Protein AF-A0A832HM78-F1 (afdb_monomer)

pLDDT: mean 77.36, std 20.55, range [28.05, 95.81]

Nearest PDB structures (foldseek):
  1zle-assembly2_B  TM=7.590E-01  e=3.519E-01  Pyrenophora tritici-repentis
  1zle-assembly3_C  TM=7.454E-01  e=3.716E-01  Pyrenophora tritici-repentis
  1zld-assembly1_A  TM=7.351E-01  e=5.442E-01  Pyrenophora tritici-repentis
  5mxh-assembly1_A  TM=5.658E-01  e=2.125E+00  Photorhabdus asymbiotica subsp. asymbiotica ATCC 43949
  4q51-assembly1_A  TM=3.727E-01  e=2.370E+00  Burkholderia cenocepacia J2315

Solvent-accessible surface area (backbone atoms only — not comparable to full-atom values): 9544 Å² total; per-residue (Å²): 143,80,89,80,86,79,82,80,82,86,85,87,81,86,82,90,80,91,74,93,79,82,86,89,75,89,76,75,70,76,68,72,73,74,79,80,77,74,85,79,80,75,59,68,70,45,78,44,75,49,72,46,71,50,70,35,79,66,81,78,65,89,89,62,87,60,39,78,45,58,68,72,60,46,58,59,46,49,74,79,41,90,49,78,38,52,27,36,71,35,76,47,77,48,73,41,54,47,68,66,34,70,49,76,46,78,70,50,100,48,34,35,37,36,42,32,27,75,40,83,52,35,37,38,39,37,37,24,48,75,88,37,84,71,47,76,48,78,44,48,46,77,71,73,78,111

Structure (mmCIF, N/CA/C/O backbone):
data_AF-A0A832HM78-F1
#
_entry.id   AF-A0A832HM78-F1
#
loop_
_atom_site.group_PDB
_atom_site.id
_atom_site.type_symbol
_atom_site.label_atom_id
_atom_site.label_alt_id
_atom_site.label_comp_id
_atom_site.label_asym_id
_atom_site.label_entity_id
_atom_site.label_seq_id
_atom_site.pdbx_PDB_ins_code
_atom_site.Cartn_x
_atom_site.Cartn_y
_atom_site.Cartn_z
_atom_site.occupancy
_atom_site.B_iso_or_equiv
_atom_site.auth_seq_id
_atom_site.auth_comp_id
_atom_site.auth_asym_id
_atom_site.auth_atom_id
_atom_site.pdbx_PDB_model_num
ATOM 1 N N . MET A 1 1 ? -13.375 -16.432 -22.795 1.00 40.59 1 MET A N 1
ATOM 2 C CA . MET A 1 1 ? -13.459 -16.289 -24.263 1.00 40.59 1 MET A CA 1
ATOM 3 C C . MET A 1 1 ? -13.869 -14.849 -24.527 1.00 40.59 1 MET A C 1
ATOM 5 O O . MET A 1 1 ? -15.039 -14.531 -24.384 1.00 40.59 1 MET A O 1
ATOM 9 N N . ILE A 1 2 ? -12.897 -13.950 -24.700 1.00 28.95 2 ILE A N 1
ATOM 10 C CA . ILE A 1 2 ? -13.141 -12.508 -24.842 1.00 28.95 2 ILE A CA 1
ATOM 11 C C . ILE A 1 2 ? -12.214 -11.999 -25.943 1.00 28.95 2 ILE A C 1
ATOM 13 O O . ILE A 1 2 ? -10.994 -12.082 -25.842 1.00 28.95 2 ILE A O 1
ATOM 17 N N . THR A 1 3 ? -12.847 -11.545 -27.014 1.00 39.19 3 THR A N 1
ATOM 18 C CA . THR A 1 3 ? -12.313 -10.797 -28.149 1.00 39.19 3 THR A CA 1
ATOM 19 C C . THR A 1 3 ? -11.725 -9.468 -27.681 1.00 39.19 3 THR A C 1
ATOM 21 O O . THR A 1 3 ? -12.445 -8.642 -27.124 1.00 39.19 3 THR A O 1
ATOM 24 N N . ALA A 1 4 ? -10.435 -9.244 -27.934 1.00 32.66 4 ALA A N 1
ATOM 25 C CA . ALA A 1 4 ? -9.805 -7.939 -27.777 1.00 32.66 4 ALA A CA 1
ATOM 26 C C . ALA A 1 4 ? -9.856 -7.192 -29.115 1.00 32.66 4 ALA A C 1
ATOM 28 O O . ALA A 1 4 ? -9.288 -7.625 -30.118 1.00 32.66 4 ALA A O 1
ATOM 29 N N . SER A 1 5 ? -10.586 -6.080 -29.106 1.00 42.62 5 SER A N 1
ATOM 30 C CA . SER A 1 5 ? -10.722 -5.139 -30.212 1.00 42.62 5 SER A CA 1
ATOM 31 C C . SER A 1 5 ? -9.360 -4.511 -30.519 1.00 42.62 5 SER A C 1
ATOM 33 O O . SER A 1 5 ? -8.796 -3.797 -29.692 1.00 42.62 5 SER A O 1
ATOM 35 N N . THR A 1 6 ? -8.799 -4.817 -31.689 1.00 40.88 6 THR A N 1
ATOM 36 C CA . THR A 1 6 ? -7.555 -4.211 -32.174 1.00 40.88 6 THR A CA 1
ATOM 37 C C . THR A 1 6 ? -7.907 -2.914 -32.889 1.00 40.88 6 THR A C 1
ATOM 39 O O . THR A 1 6 ? -8.442 -2.920 -33.997 1.00 40.88 6 THR A O 1
ATOM 42 N N . GLN A 1 7 ? -7.631 -1.789 -32.236 1.00 45.44 7 GLN A N 1
ATOM 43 C CA . GLN A 1 7 ? -7.788 -0.466 -32.821 1.00 45.44 7 GLN A CA 1
ATOM 44 C C . GLN A 1 7 ? -6.653 -0.252 -33.835 1.00 45.44 7 GLN A C 1
ATOM 46 O O . GLN A 1 7 ? -5.513 0.040 -33.481 1.00 45.44 7 GLN A O 1
ATOM 51 N N . PHE A 1 8 ? -6.974 -0.475 -35.110 1.00 34.88 8 PHE A N 1
ATOM 52 C CA . PHE A 1 8 ? -6.143 -0.138 -36.263 1.00 34.88 8 PHE A CA 1
ATOM 53 C C . PHE A 1 8 ? -5.886 1.377 -36.275 1.00 34.88 8 PHE A C 1
ATOM 55 O O . PHE A 1 8 ? -6.807 2.163 -36.488 1.00 34.88 8 PHE A O 1
ATOM 62 N N . CYS A 1 9 ? -4.635 1.792 -36.066 1.00 28.05 9 CYS A N 1
ATOM 63 C CA . CYS A 1 9 ? -4.192 3.143 -36.394 1.00 28.05 9 CYS A CA 1
ATOM 64 C C . CYS A 1 9 ? -3.689 3.141 -37.841 1.00 28.05 9 CYS A C 1
ATOM 66 O O . CYS A 1 9 ? -2.644 2.578 -38.170 1.00 28.05 9 CYS A O 1
ATOM 68 N N . SER A 1 10 ? -4.506 3.713 -38.716 1.00 44.78 10 SER A N 1
ATOM 69 C CA . SER A 1 10 ? -4.295 3.855 -40.150 1.00 44.78 10 SER A CA 1
ATOM 70 C C . SER A 1 10 ? -3.094 4.752 -40.456 1.00 44.78 10 SER A C 1
ATOM 72 O O . SER A 1 10 ? -3.142 5.952 -40.203 1.00 44.78 10 SER A O 1
ATOM 74 N N . VAL A 1 11 ? -2.062 4.214 -41.109 1.00 43.19 11 VAL A N 1
ATOM 75 C CA . VAL A 1 11 ? -1.124 5.023 -41.906 1.00 43.19 11 VAL A CA 1
ATOM 76 C C . VAL A 1 11 ? -1.002 4.390 -43.286 1.00 43.19 11 VAL A C 1
ATOM 78 O O . VAL A 1 11 ? -0.134 3.567 -43.559 1.00 43.19 11 VAL A O 1
ATOM 81 N N . LEU A 1 12 ? -1.914 4.775 -44.175 1.00 44.72 12 LEU A N 1
ATOM 82 C CA . LEU A 1 12 ? -1.805 4.539 -45.612 1.00 44.72 12 LEU A CA 1
ATOM 83 C C . LEU A 1 12 ? -1.863 5.903 -46.302 1.00 44.72 12 LEU A C 1
ATOM 85 O O . LEU A 1 12 ? -2.924 6.426 -46.621 1.00 44.72 12 LEU A O 1
ATOM 89 N N . GLY A 1 13 ? -0.678 6.488 -46.481 1.00 33.62 13 GLY A N 1
ATOM 90 C CA . GLY A 1 13 ? -0.445 7.778 -47.126 1.00 33.62 13 GLY A CA 1
ATOM 91 C C . GLY A 1 13 ? 0.651 7.679 -48.188 1.00 33.62 13 GLY A C 1
ATOM 92 O O . GLY A 1 13 ? 1.763 8.139 -47.988 1.00 33.62 13 GLY A O 1
ATOM 93 N N . LEU A 1 14 ? 0.316 7.002 -49.288 1.00 43.28 14 LEU A N 1
ATOM 94 C CA . LEU A 1 14 ? 0.719 7.241 -50.682 1.00 43.28 14 LEU A CA 1
ATOM 95 C C . LEU A 1 14 ? 2.090 7.904 -50.989 1.00 43.28 14 LEU A C 1
ATOM 97 O O . LEU A 1 14 ? 2.249 9.110 -50.835 1.00 43.28 14 LEU A O 1
ATOM 101 N N . ARG A 1 15 ? 2.974 7.176 -51.694 1.00 41.28 15 ARG A N 1
ATOM 102 C CA . ARG A 1 15 ? 3.543 7.616 -52.994 1.00 41.28 15 ARG A CA 1
ATOM 103 C C . ARG A 1 15 ? 4.259 6.469 -53.718 1.00 41.28 15 ARG A C 1
ATOM 105 O O . ARG A 1 15 ? 5.368 6.072 -53.383 1.00 41.28 15 ARG A O 1
ATOM 112 N N . LYS A 1 16 ? 3.599 5.952 -54.760 1.00 45.19 16 LYS A N 1
ATOM 113 C CA . LYS A 1 16 ? 4.183 5.055 -55.763 1.00 45.19 16 LYS A CA 1
ATOM 114 C C . LYS A 1 16 ? 5.236 5.820 -56.573 1.00 45.19 16 LYS A C 1
ATOM 116 O O . LYS A 1 16 ? 4.910 6.833 -57.188 1.00 45.19 16 LYS A O 1
ATOM 121 N N . ARG A 1 17 ? 6.444 5.275 -56.693 1.00 48.41 17 ARG A N 1
ATOM 122 C CA . ARG A 1 17 ? 7.273 5.453 -57.892 1.00 48.41 17 ARG A CA 1
ATOM 123 C C . ARG A 1 17 ? 7.862 4.097 -58.262 1.00 48.41 17 ARG A C 1
ATOM 125 O O . ARG A 1 17 ? 8.930 3.707 -57.817 1.00 48.41 17 ARG A O 1
ATOM 132 N N . VAL A 1 18 ? 7.083 3.364 -59.052 1.00 50.75 18 VAL A N 1
ATOM 133 C CA . VAL A 1 18 ? 7.529 2.181 -59.786 1.00 50.75 18 VAL A CA 1
ATOM 134 C C . VAL A 1 18 ? 8.466 2.675 -60.887 1.00 50.75 18 VAL A C 1
ATOM 136 O O . VAL A 1 18 ? 8.007 3.304 -61.836 1.00 50.75 18 VAL A O 1
ATOM 139 N N . SER A 1 19 ? 9.764 2.399 -60.778 1.00 40.91 19 SER A N 1
ATOM 140 C CA . SER A 1 19 ? 10.687 2.450 -61.915 1.00 40.91 19 SER A CA 1
ATOM 141 C C . SER A 1 19 ? 11.296 1.069 -62.107 1.00 40.91 19 SER A C 1
ATOM 143 O O . SER A 1 19 ? 12.075 0.587 -61.290 1.00 40.91 19 SER A O 1
ATOM 145 N N . ARG A 1 20 ? 10.878 0.431 -63.199 1.00 55.06 20 ARG A N 1
ATOM 146 C CA . ARG A 1 20 ? 11.399 -0.829 -63.722 1.00 55.06 20 ARG A CA 1
ATOM 147 C C . ARG A 1 20 ? 12.879 -0.651 -64.048 1.00 55.06 20 ARG A C 1
ATOM 149 O O . ARG A 1 20 ? 13.153 0.043 -65.011 1.00 55.06 20 ARG A O 1
ATOM 156 N N . PHE A 1 21 ? 13.801 -1.297 -63.343 1.00 45.50 21 PHE A N 1
ATOM 157 C CA . PHE A 1 21 ? 15.134 -1.569 -63.885 1.00 45.50 21 PHE A CA 1
ATOM 158 C C . PHE A 1 21 ? 15.696 -2.870 -63.291 1.00 45.50 21 PHE A C 1
ATOM 160 O O . PHE A 1 21 ? 15.846 -3.012 -62.086 1.00 45.50 21 PHE A O 1
ATOM 167 N N . PHE A 1 22 ? 15.997 -3.789 -64.211 1.00 42.53 22 PHE A N 1
ATOM 168 C CA . PHE A 1 22 ? 17.051 -4.803 -64.148 1.00 42.53 22 PHE A CA 1
ATOM 169 C C . PHE A 1 22 ? 16.879 -6.052 -63.265 1.00 42.53 22 PHE A C 1
ATOM 171 O O . PHE A 1 22 ? 17.281 -6.139 -62.113 1.00 42.53 22 PHE A O 1
ATOM 178 N N . ARG A 1 23 ? 16.303 -7.065 -63.926 1.00 51.00 23 ARG A N 1
ATOM 179 C CA . ARG A 1 23 ? 16.813 -8.438 -64.102 1.00 51.00 23 ARG A CA 1
ATOM 180 C C . ARG A 1 23 ? 17.988 -8.886 -63.203 1.00 51.00 23 ARG A C 1
ATOM 182 O O . ARG A 1 23 ? 19.065 -8.311 -63.247 1.00 51.00 23 ARG A O 1
ATOM 189 N N . ALA A 1 24 ? 17.775 -10.062 -62.600 1.00 45.66 24 ALA A N 1
ATOM 190 C CA . ALA A 1 24 ? 18.771 -11.035 -62.133 1.00 45.66 24 ALA A CA 1
ATOM 191 C C . ALA A 1 24 ? 19.507 -10.744 -60.809 1.00 45.66 24 ALA A C 1
ATOM 193 O O . ALA A 1 24 ? 20.723 -10.631 -60.776 1.00 45.66 24 ALA A O 1
ATOM 194 N N . SER A 1 25 ? 18.773 -10.743 -59.692 1.00 48.19 25 SER A N 1
ATOM 195 C CA . SER A 1 25 ? 19.296 -11.189 -58.386 1.00 48.19 25 SER A CA 1
ATOM 196 C C . SER A 1 25 ? 18.118 -11.476 -57.446 1.00 48.19 25 SER A C 1
ATOM 198 O O . SER A 1 25 ? 17.801 -10.707 -56.545 1.00 48.19 25 SER A O 1
ATOM 200 N N . ALA A 1 26 ? 17.352 -12.526 -57.756 1.00 50.19 26 ALA A N 1
ATOM 201 C CA . ALA A 1 26 ? 16.017 -12.748 -57.190 1.00 50.19 26 ALA A CA 1
ATOM 202 C C . ALA A 1 26 ? 15.965 -13.729 -56.001 1.00 50.19 26 ALA A C 1
ATOM 204 O O . ALA A 1 26 ? 14.870 -14.057 -55.558 1.00 50.19 26 ALA A O 1
ATOM 205 N N . LEU A 1 27 ? 17.103 -14.196 -55.470 1.00 50.34 27 LEU A N 1
ATOM 206 C CA . LEU A 1 27 ? 17.100 -15.155 -54.349 1.00 50.34 27 LEU A CA 1
ATOM 207 C C . LEU A 1 27 ? 17.780 -14.664 -53.061 1.00 50.34 27 LEU A C 1
ATOM 209 O O . LEU A 1 27 ? 17.479 -15.187 -51.995 1.00 50.34 27 LEU A O 1
ATOM 213 N N . ALA A 1 28 ? 18.663 -13.664 -53.122 1.00 50.12 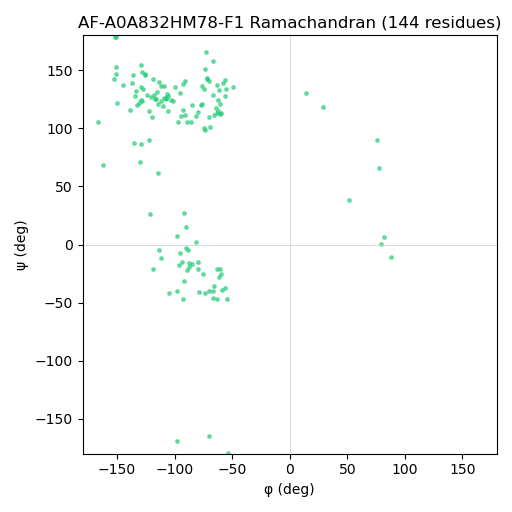28 ALA A N 1
ATOM 214 C CA . ALA A 1 28 ? 19.486 -13.281 -51.967 1.00 50.12 28 ALA A CA 1
ATOM 215 C C . ALA A 1 28 ? 18.929 -12.106 -51.140 1.00 50.12 28 ALA A C 1
ATOM 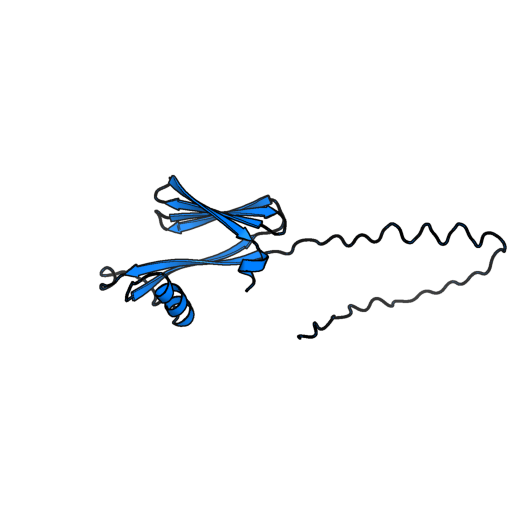217 O O . ALA A 1 28 ? 19.317 -11.924 -49.993 1.00 50.12 28 ALA A O 1
ATOM 218 N N . THR A 1 29 ? 18.004 -11.314 -51.683 1.00 50.56 29 THR A N 1
ATOM 219 C CA . THR A 1 29 ? 17.483 -10.092 -51.036 1.00 50.56 29 THR A CA 1
ATOM 220 C C . THR A 1 29 ? 16.191 -10.294 -50.244 1.00 50.56 29 THR A C 1
ATOM 222 O O . THR A 1 29 ? 15.766 -9.389 -49.532 1.00 50.56 29 THR A O 1
ATOM 225 N N . LEU A 1 30 ? 15.573 -11.477 -50.318 1.00 45.97 30 LEU A N 1
ATOM 226 C CA . LEU A 1 30 ? 14.320 -11.784 -49.613 1.00 45.97 30 LEU A CA 1
ATOM 227 C C . LEU A 1 30 ? 14.537 -12.246 -48.158 1.00 45.97 30 LEU A C 1
ATOM 229 O O . LEU A 1 30 ? 13.609 -12.187 -47.359 1.00 45.97 30 LEU A O 1
ATOM 233 N N . ILE A 1 31 ? 15.759 -12.646 -47.788 1.00 50.41 31 ILE A N 1
ATOM 234 C CA . ILE A 1 31 ? 16.089 -13.143 -46.437 1.00 50.41 31 ILE A CA 1
ATOM 235 C C . ILE A 1 31 ? 16.514 -12.004 -45.487 1.00 50.41 31 ILE A C 1
ATOM 237 O O . ILE A 1 31 ? 16.368 -12.117 -44.273 1.00 50.41 31 ILE A O 1
ATOM 241 N N . THR A 1 32 ? 16.972 -10.864 -46.008 1.00 50.88 32 THR A N 1
ATOM 242 C CA . THR A 1 32 ? 17.551 -9.784 -45.185 1.00 50.88 32 THR A CA 1
ATOM 243 C C . THR A 1 32 ? 16.510 -8.893 -44.487 1.00 50.88 32 THR A C 1
ATOM 245 O O . THR A 1 32 ? 16.854 -8.184 -43.549 1.00 50.88 32 THR A O 1
ATOM 248 N N . VAL A 1 33 ? 15.230 -8.931 -44.881 1.00 50.34 33 VAL A N 1
ATOM 249 C CA . VAL A 1 33 ? 14.196 -8.020 -44.334 1.00 50.34 33 VAL A CA 1
ATOM 250 C C . VAL A 1 33 ? 13.424 -8.608 -43.138 1.00 50.34 33 VAL A C 1
ATOM 252 O O . VAL A 1 33 ? 12.810 -7.859 -42.383 1.00 50.34 33 VAL A O 1
ATOM 255 N N . CYS A 1 34 ? 13.493 -9.918 -42.879 1.00 48.72 34 CYS A N 1
ATOM 256 C CA . CYS A 1 34 ? 12.724 -10.546 -41.791 1.00 48.72 34 CYS A CA 1
ATOM 257 C C . CYS A 1 34 ? 13.409 -10.564 -40.411 1.00 48.72 34 CYS A C 1
ATOM 259 O O . CYS A 1 34 ? 12.777 -10.987 -39.447 1.00 48.72 34 CYS A O 1
ATOM 261 N N . LEU A 1 35 ? 14.662 -10.110 -40.274 1.00 52.12 35 LEU A N 1
ATOM 262 C CA . LEU A 1 35 ? 15.414 -10.261 -39.015 1.00 52.12 35 LEU A CA 1
ATOM 263 C C . LEU A 1 35 ? 15.272 -9.109 -37.998 1.00 52.12 35 LEU A C 1
ATOM 265 O O . LEU A 1 35 ? 15.813 -9.218 -36.904 1.00 52.12 35 LEU A O 1
ATOM 269 N N . PHE A 1 36 ? 14.552 -8.024 -38.308 1.00 50.91 36 PHE A N 1
ATOM 270 C CA . PHE A 1 36 ? 14.542 -6.802 -37.476 1.00 50.91 36 PHE A CA 1
ATOM 271 C C . PHE A 1 36 ? 13.165 -6.374 -36.940 1.00 50.91 36 PHE A C 1
ATOM 273 O O . PHE A 1 36 ? 12.951 -5.203 -36.641 1.00 50.91 36 PHE A O 1
ATOM 280 N N . ALA A 1 37 ? 12.229 -7.306 -36.768 1.00 54.72 37 ALA A N 1
ATOM 281 C CA . ALA A 1 37 ? 10.956 -7.033 -36.097 1.00 54.72 37 ALA A CA 1
ATOM 282 C C . ALA A 1 37 ? 10.852 -7.818 -34.781 1.00 54.72 37 ALA A C 1
ATOM 284 O O . ALA A 1 37 ? 9.975 -8.662 -34.618 1.00 54.72 37 ALA A O 1
ATOM 285 N N . LEU A 1 38 ? 11.763 -7.558 -33.838 1.00 58.88 38 LEU A N 1
ATOM 286 C CA . LEU A 1 38 ? 11.504 -7.915 -32.444 1.00 58.88 38 LEU A CA 1
ATOM 287 C C . LEU A 1 38 ? 10.529 -6.873 -31.874 1.00 58.88 38 LEU A C 1
ATOM 289 O O . LEU A 1 38 ? 10.852 -5.682 -31.897 1.00 58.88 38 LEU A O 1
ATOM 293 N N . PRO A 1 39 ? 9.342 -7.271 -31.387 1.00 59.44 39 PRO A N 1
ATOM 294 C CA . PRO A 1 39 ? 8.469 -6.353 -30.678 1.00 59.44 39 PRO A CA 1
ATOM 295 C C . PRO A 1 39 ? 9.165 -5.943 -29.378 1.00 59.44 39 PRO A C 1
ATOM 297 O O . PRO A 1 39 ? 9.357 -6.756 -28.475 1.00 59.44 39 PRO A O 1
ATOM 300 N N . VAL A 1 40 ? 9.570 -4.677 -29.291 1.00 60.56 40 VAL A N 1
ATOM 301 C CA . VAL A 1 40 ? 9.982 -4.074 -28.024 1.00 60.56 40 VAL A CA 1
ATOM 302 C C . VAL A 1 40 ? 8.703 -3.836 -27.230 1.00 60.56 40 VAL A C 1
ATOM 304 O O . VAL A 1 40 ? 7.957 -2.896 -27.500 1.00 60.56 40 VAL A O 1
ATOM 307 N N . CYS A 1 41 ? 8.411 -4.722 -26.281 1.00 58.00 41 CYS A N 1
ATOM 308 C CA . CYS A 1 41 ? 7.381 -4.475 -25.284 1.00 58.00 41 CYS A CA 1
ATOM 309 C C . CYS A 1 41 ? 7.894 -3.368 -24.358 1.00 58.00 41 CYS A C 1
ATOM 311 O O . CYS A 1 41 ? 8.726 -3.621 -23.495 1.00 58.00 41 CYS A O 1
ATOM 313 N N . ILE A 1 42 ? 7.435 -2.134 -24.559 1.00 60.84 42 ILE A N 1
ATOM 314 C CA . ILE A 1 42 ? 7.638 -1.070 -23.576 1.00 60.84 42 ILE A CA 1
ATOM 315 C C . ILE A 1 42 ? 6.588 -1.286 -22.490 1.00 60.84 42 ILE A C 1
ATOM 317 O O . ILE A 1 42 ? 5.389 -1.194 -22.761 1.00 60.84 42 ILE A O 1
ATOM 321 N N . ALA A 1 43 ? 7.030 -1.611 -21.276 1.00 67.88 43 ALA A N 1
ATOM 322 C CA . ALA A 1 43 ? 6.140 -1.680 -20.129 1.00 67.8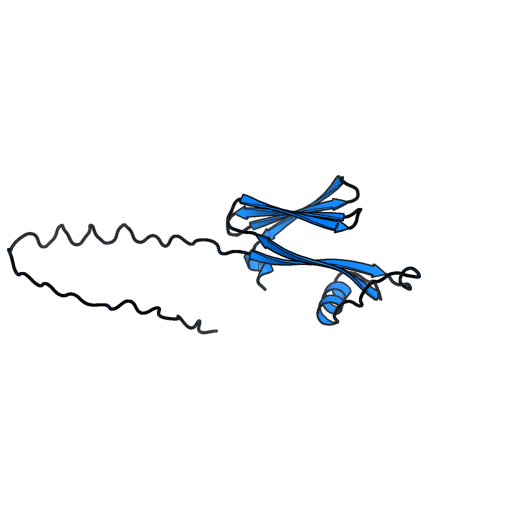8 43 ALA A CA 1
ATOM 323 C C . ALA A 1 43 ? 5.530 -0.301 -19.856 1.00 67.88 43 ALA A C 1
ATOM 325 O O . ALA A 1 43 ? 6.246 0.689 -19.703 1.00 67.88 43 ALA A O 1
ATOM 326 N N . GLY A 1 44 ? 4.198 -0.249 -19.832 1.00 79.88 44 GLY A N 1
ATOM 327 C CA . GLY A 1 44 ? 3.445 0.977 -19.601 1.00 79.88 44 GLY A CA 1
ATOM 328 C C . GLY A 1 44 ? 3.502 1.465 -18.152 1.00 79.88 44 GLY A C 1
ATOM 329 O O . GLY A 1 44 ? 3.874 0.737 -17.221 1.00 79.88 44 GLY A O 1
ATOM 330 N N . ASP A 1 45 ? 3.091 2.718 -17.975 1.00 87.81 45 ASP A N 1
ATOM 331 C CA . ASP A 1 45 ? 2.978 3.366 -16.672 1.00 87.81 45 ASP A CA 1
ATOM 332 C C . ASP A 1 45 ? 1.964 2.638 -15.778 1.00 87.81 45 ASP A C 1
ATOM 334 O O . ASP A 1 45 ? 0.844 2.330 -16.188 1.00 87.81 45 ASP A O 1
ATOM 338 N N . LEU A 1 46 ? 2.348 2.374 -14.526 1.00 88.81 46 LEU A N 1
ATOM 339 C CA . LEU A 1 46 ? 1.486 1.718 -13.544 1.00 88.81 46 LEU A CA 1
ATOM 340 C C . LEU A 1 46 ? 0.824 2.774 -12.666 1.00 88.81 46 LEU A C 1
ATOM 342 O O . LEU A 1 46 ? 1.450 3.360 -11.780 1.00 88.81 46 LEU A O 1
ATOM 346 N N . HIS A 1 47 ? -0.461 2.995 -12.920 1.00 90.81 47 HIS A N 1
ATOM 347 C CA . HIS A 1 47 ? -1.309 3.874 -12.128 1.00 90.81 47 HIS A CA 1
ATOM 348 C C . HIS A 1 47 ? -1.860 3.109 -10.927 1.00 90.81 47 HIS A C 1
ATOM 350 O O . HIS A 1 47 ? -2.570 2.120 -11.082 1.00 90.81 47 HIS A O 1
ATOM 356 N N . MET A 1 48 ? -1.560 3.577 -9.720 1.00 90.25 48 MET A N 1
ATOM 357 C CA . MET A 1 48 ? -2.020 2.948 -8.487 1.00 90.25 48 MET A CA 1
ATOM 358 C C . MET A 1 48 ? -2.665 3.952 -7.553 1.00 90.25 48 MET A C 1
ATOM 360 O O . MET A 1 48 ? -2.353 5.142 -7.541 1.00 90.25 48 MET A O 1
ATOM 364 N N . GLN A 1 49 ? -3.542 3.425 -6.714 1.00 91.75 49 GLN A N 1
ATOM 365 C CA . GLN A 1 49 ? -4.152 4.128 -5.605 1.00 91.75 49 GLN A CA 1
ATOM 366 C C . GLN A 1 49 ? -3.710 3.433 -4.323 1.00 91.75 49 GLN A C 1
ATOM 368 O O . GLN A 1 49 ? -3.863 2.225 -4.160 1.00 91.75 49 GLN A O 1
ATOM 373 N N . VAL A 1 50 ? -3.129 4.206 -3.421 1.00 92.81 50 VAL A N 1
ATOM 374 C CA . VAL A 1 50 ? -2.634 3.743 -2.133 1.00 92.81 50 VAL A CA 1
ATOM 375 C C . VAL A 1 50 ? -3.555 4.289 -1.059 1.00 92.81 50 VAL A C 1
ATOM 377 O O . VAL A 1 50 ? -3.759 5.498 -0.972 1.00 92.81 50 VAL A O 1
ATOM 380 N N . GLN A 1 51 ? -4.085 3.401 -0.222 1.00 92.81 51 GLN A N 1
ATOM 381 C CA . GLN A 1 51 ? -5.006 3.749 0.855 1.00 92.81 51 GLN A CA 1
ATOM 382 C C . GLN A 1 51 ? -4.4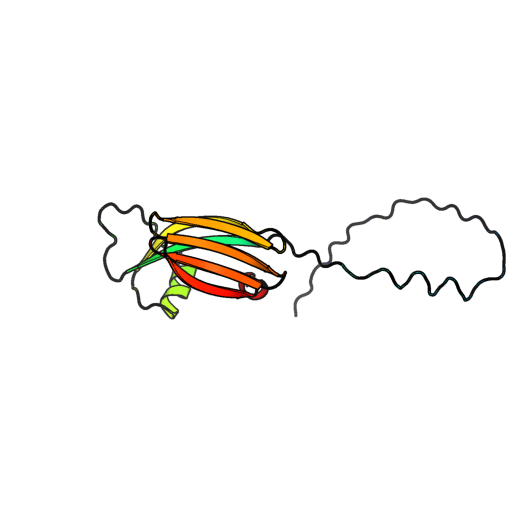71 3.262 2.203 1.00 92.81 51 GLN A C 1
ATOM 384 O O . GLN A 1 51 ? -4.133 2.090 2.369 1.00 92.81 51 GLN A O 1
ATOM 389 N N . LEU A 1 52 ? -4.423 4.164 3.183 1.00 93.25 52 LEU A N 1
ATOM 390 C CA . LEU A 1 52 ? -4.180 3.834 4.581 1.00 93.25 52 LEU A CA 1
ATOM 391 C C . LEU A 1 52 ? -5.523 3.603 5.268 1.00 93.25 52 LEU A C 1
ATOM 393 O O . LEU A 1 52 ? -6.297 4.541 5.471 1.00 93.25 52 LEU A O 1
ATOM 397 N N . VAL A 1 53 ? -5.774 2.353 5.644 1.00 93.06 53 VAL A N 1
ATOM 398 C CA . VAL A 1 53 ? -7.013 1.930 6.297 1.00 93.06 53 VAL A CA 1
ATOM 399 C C . VAL A 1 53 ? -6.731 1.538 7.739 1.00 93.06 53 VAL A C 1
ATOM 401 O O . VAL A 1 53 ? -5.780 0.810 8.022 1.00 93.06 53 VAL A O 1
ATOM 404 N N . TRP A 1 54 ? -7.592 1.981 8.649 1.00 91.81 54 TRP A N 1
ATOM 405 C CA . TRP A 1 54 ? -7.568 1.579 10.047 1.00 91.81 54 TRP A CA 1
ATOM 406 C C . TRP A 1 54 ? -8.783 0.724 10.390 1.00 91.81 54 TRP A C 1
ATOM 408 O O . TRP A 1 54 ? -9.925 1.131 10.174 1.00 91.81 54 TRP A O 1
ATOM 418 N N . GLY A 1 55 ? -8.515 -0.479 10.896 1.00 92.69 55 GLY A N 1
ATOM 419 C CA . GLY A 1 55 ? -9.520 -1.413 11.392 1.00 92.69 55 GLY A CA 1
ATOM 420 C C . GLY A 1 55 ? -9.615 -1.358 12.915 1.00 92.69 55 GLY A C 1
ATOM 421 O O . GLY A 1 55 ? -8.588 -1.339 13.591 1.00 92.69 55 GLY A O 1
ATOM 422 N N . THR A 1 56 ? -10.832 -1.333 13.453 1.00 92.25 56 THR A N 1
ATOM 423 C CA . THR A 1 56 ? -11.092 -1.368 14.901 1.00 92.25 56 THR A CA 1
ATOM 424 C C . THR A 1 56 ? -12.437 -2.028 15.206 1.00 92.25 56 THR A C 1
ATOM 426 O O . THR A 1 56 ? -13.364 -1.974 14.397 1.00 92.25 56 THR A O 1
ATOM 429 N N . ASP A 1 57 ? -12.571 -2.628 16.388 1.00 91.25 57 ASP A N 1
ATOM 430 C CA . ASP A 1 57 ? -13.859 -3.121 16.900 1.00 91.25 57 ASP A CA 1
ATOM 431 C C . ASP A 1 57 ? -14.649 -2.056 17.664 1.00 91.25 57 ASP A C 1
ATOM 433 O O . ASP A 1 57 ? -15.847 -2.223 17.903 1.00 91.25 57 ASP A O 1
ATOM 437 N N . GLY A 1 58 ? -13.976 -0.972 18.051 1.00 87.06 58 GLY A N 1
ATOM 438 C CA . GLY A 1 58 ? -14.541 0.118 18.833 1.00 87.06 58 GLY A CA 1
ATOM 439 C C . GLY A 1 58 ? -14.982 1.313 17.992 1.00 87.06 58 GLY A C 1
ATOM 440 O O . GLY A 1 58 ? -15.042 1.272 16.758 1.00 87.06 58 GLY A O 1
ATOM 441 N N . ALA A 1 59 ? -15.278 2.401 18.700 1.00 81.75 59 ALA A N 1
ATOM 442 C CA . ALA A 1 59 ? -15.490 3.710 18.102 1.00 81.75 59 ALA A CA 1
ATOM 443 C C . ALA A 1 59 ? -14.152 4.314 17.636 1.00 81.75 59 ALA A C 1
ATOM 445 O O . ALA A 1 59 ? -13.100 4.017 18.216 1.00 81.75 59 ALA A O 1
ATOM 446 N N . PRO A 1 60 ? -14.167 5.163 16.597 1.00 81.69 60 PRO A N 1
ATOM 447 C CA . PRO A 1 60 ? -12.980 5.902 16.212 1.00 81.69 60 PRO A CA 1
ATOM 448 C C . PRO A 1 60 ? -12.592 6.919 17.301 1.00 81.69 60 PRO A C 1
ATOM 450 O O . PRO A 1 60 ? -13.444 7.309 18.104 1.00 81.69 60 PRO A O 1
ATOM 453 N N . PRO A 1 61 ? -11.324 7.368 17.355 1.00 80.50 61 PRO A N 1
ATOM 454 C CA . PRO A 1 61 ? -10.884 8.344 18.340 1.00 80.50 61 PRO A CA 1
ATOM 455 C C . PRO A 1 61 ? -11.719 9.618 18.218 1.00 80.50 61 PRO A C 1
ATOM 457 O O . PRO A 1 61 ? -12.015 10.068 17.102 1.00 80.50 61 PRO A O 1
ATOM 460 N N . ALA A 1 62 ? -12.091 10.197 19.360 1.00 77.12 62 ALA A N 1
ATOM 461 C CA . ALA A 1 62 ? -12.868 11.428 19.400 1.00 77.12 62 ALA A CA 1
ATOM 462 C C . ALA A 1 62 ? -12.141 12.539 18.620 1.00 77.12 62 ALA A C 1
ATOM 464 O O . ALA A 1 62 ? -10.952 12.777 18.826 1.00 77.12 62 ALA A O 1
ATOM 465 N N . GLY A 1 63 ? -12.847 13.186 17.688 1.00 76.81 63 GLY A N 1
ATOM 466 C CA . GLY A 1 63 ? -12.288 14.242 16.834 1.00 76.81 63 GLY A CA 1
ATOM 467 C C . GLY A 1 63 ? -11.500 13.760 15.608 1.00 76.81 63 GLY A C 1
ATOM 468 O O . GLY A 1 63 ? -10.916 14.582 14.901 1.00 76.81 63 GLY A O 1
ATOM 469 N N . SER A 1 64 ? -11.476 12.455 15.315 1.00 80.19 64 SER A N 1
ATOM 470 C CA . SER A 1 64 ? -10.856 11.951 14.084 1.00 80.19 64 SER A CA 1
ATOM 471 C C . SER A 1 64 ? -11.664 12.330 12.835 1.00 80.19 64 SER A C 1
ATOM 473 O O . SER A 1 64 ? -12.892 12.295 12.821 1.00 80.19 64 SER A O 1
ATOM 475 N N . LYS A 1 65 ? -10.960 12.680 11.752 1.00 85.06 65 LYS A N 1
ATOM 476 C CA . LYS A 1 65 ? -11.547 12.988 10.432 1.00 85.06 65 LYS A CA 1
ATOM 477 C C . LYS A 1 65 ? -11.619 11.750 9.528 1.00 85.06 65 LYS A C 1
ATOM 479 O O . LYS A 1 65 ? -11.497 11.866 8.311 1.00 85.06 65 LYS A O 1
ATOM 484 N N . TYR A 1 66 ? -11.713 10.560 10.119 1.00 88.38 66 TYR A N 1
ATOM 485 C CA . TYR A 1 66 ? -11.629 9.314 9.364 1.00 88.38 66 TYR A CA 1
ATOM 486 C C . TYR A 1 66 ? -12.914 9.064 8.587 1.00 88.38 66 TYR A C 1
ATOM 488 O O . TYR A 1 66 ? -14.015 9.192 9.122 1.00 88.38 66 TYR A O 1
ATOM 496 N N . GLN A 1 67 ? -12.765 8.695 7.321 1.00 89.81 67 GLN A N 1
ATOM 497 C CA . GLN A 1 67 ? -13.901 8.449 6.447 1.00 89.81 67 GLN A CA 1
ATOM 498 C C . GLN A 1 67 ? -14.288 6.971 6.518 1.00 89.81 67 GLN A C 1
ATOM 500 O O . GLN A 1 67 ? -13.403 6.117 6.587 1.00 89.81 67 GLN A O 1
ATOM 505 N N . PRO A 1 68 ? -15.581 6.620 6.510 1.00 89.81 68 PRO A N 1
ATOM 506 C CA . PRO A 1 68 ? -15.991 5.229 6.363 1.00 89.81 68 PRO A CA 1
ATOM 507 C C . PRO A 1 68 ? -15.398 4.624 5.086 1.00 89.81 68 PRO A C 1
ATOM 509 O O . PRO A 1 68 ? -15.444 5.245 4.025 1.00 89.81 68 PRO A O 1
ATOM 512 N N . LEU A 1 69 ? -14.838 3.416 5.182 1.00 92.44 69 LEU A N 1
ATOM 513 C CA . LEU A 1 69 ? -14.339 2.716 4.001 1.00 92.44 69 LEU A CA 1
ATOM 514 C C . LEU A 1 69 ? -15.508 2.218 3.139 1.00 92.44 69 LEU A C 1
ATOM 516 O O . LEU A 1 69 ? -16.512 1.728 3.663 1.00 92.44 69 LEU A O 1
ATOM 520 N N . GLU A 1 70 ? -15.349 2.284 1.819 1.00 90.75 70 GLU A N 1
ATOM 521 C CA . GLU A 1 70 ? -16.329 1.765 0.867 1.00 90.75 70 GLU A CA 1
ATOM 522 C C . GLU A 1 70 ? -16.634 0.273 1.109 1.00 90.75 70 GLU A C 1
ATOM 524 O O . GLU A 1 70 ? -15.749 -0.537 1.413 1.00 90.75 70 GLU A O 1
ATOM 529 N N . ALA A 1 71 ? -17.905 -0.108 0.942 1.00 89.81 71 ALA A N 1
ATOM 530 C CA . ALA A 1 71 ? -18.403 -1.447 1.245 1.00 89.81 71 ALA A CA 1
ATOM 531 C C . ALA A 1 71 ? -17.648 -2.566 0.502 1.00 89.81 71 ALA A C 1
ATOM 533 O O . ALA A 1 71 ? -17.389 -3.621 1.084 1.00 89.81 71 ALA A O 1
ATOM 534 N N . GLN A 1 72 ? -17.247 -2.343 -0.755 1.00 89.25 72 GLN A N 1
ATOM 535 C CA . GLN A 1 72 ? -16.516 -3.342 -1.539 1.00 89.25 72 GLN A CA 1
ATOM 536 C C . GLN A 1 72 ? -15.154 -3.673 -0.909 1.00 89.25 72 GLN A C 1
ATOM 538 O O . GLN A 1 72 ? -14.823 -4.850 -0.729 1.00 89.25 72 GLN A O 1
ATOM 543 N N . PHE A 1 73 ? -14.382 -2.653 -0.526 1.00 89.62 73 PHE A N 1
ATOM 544 C CA . PHE A 1 73 ? -13.087 -2.833 0.133 1.00 89.62 73 PHE A CA 1
ATOM 545 C C . PHE A 1 73 ? -13.245 -3.372 1.553 1.00 89.62 73 PHE A C 1
ATOM 547 O O . PHE A 1 73 ? -12.523 -4.292 1.942 1.00 89.62 73 PHE A O 1
ATOM 554 N N . LYS A 1 74 ? -14.250 -2.890 2.294 1.00 89.94 74 LYS A N 1
ATOM 555 C CA . LYS A 1 74 ? -14.595 -3.412 3.622 1.00 89.94 74 LYS A CA 1
ATOM 556 C C . LYS A 1 74 ? -14.844 -4.921 3.586 1.00 89.94 74 LYS A C 1
ATOM 558 O O . LYS A 1 74 ? -14.288 -5.648 4.403 1.00 89.94 74 LYS A O 1
ATOM 563 N N . ASN A 1 75 ? -15.620 -5.405 2.617 1.00 90.56 75 ASN A N 1
ATOM 564 C CA . ASN A 1 75 ? -15.937 -6.828 2.487 1.00 90.56 75 ASN A CA 1
ATOM 565 C C . ASN A 1 75 ? -14.707 -7.681 2.152 1.00 90.56 75 ASN A C 1
ATOM 567 O O . ASN A 1 75 ? -14.603 -8.810 2.629 1.00 90.56 75 ASN A O 1
ATOM 571 N N . LYS A 1 76 ? -13.766 -7.161 1.352 1.00 90.62 76 LYS A N 1
ATOM 572 C CA . LYS A 1 76 ? -12.494 -7.847 1.072 1.00 90.62 76 LYS A CA 1
ATOM 573 C C . LYS A 1 76 ? -11.629 -7.935 2.333 1.00 90.62 76 LYS A C 1
ATOM 575 O O . LYS A 1 76 ? -11.126 -9.011 2.645 1.00 90.62 76 LYS A O 1
ATOM 580 N N . LEU A 1 77 ? -11.508 -6.836 3.080 1.00 91.50 77 LEU A N 1
ATOM 581 C CA . LEU A 1 77 ? -10.723 -6.792 4.316 1.00 91.50 77 LEU A CA 1
ATOM 582 C C . LEU A 1 77 ? -11.334 -7.654 5.424 1.00 91.50 77 LEU A C 1
ATOM 584 O O . LEU A 1 77 ? -10.595 -8.374 6.083 1.00 91.50 77 LEU A O 1
ATOM 588 N N . ALA A 1 78 ? -12.660 -7.664 5.572 1.00 90.75 78 ALA A N 1
ATOM 589 C CA . ALA A 1 78 ? -13.367 -8.451 6.585 1.00 90.75 78 ALA A CA 1
ATOM 590 C C . ALA A 1 78 ? -13.194 -9.975 6.430 1.00 90.75 78 ALA A C 1
ATOM 592 O O . ALA A 1 78 ? -13.381 -10.723 7.387 1.00 90.75 78 ALA A O 1
ATOM 593 N N . ARG A 1 79 ? -12.827 -10.457 5.233 1.00 91.19 79 ARG A N 1
ATOM 594 C CA . ARG A 1 79 ? -12.509 -11.879 5.005 1.00 91.19 79 ARG A CA 1
ATOM 595 C C . ARG A 1 79 ? -11.146 -12.279 5.564 1.00 91.19 79 ARG A C 1
ATOM 597 O O . ARG A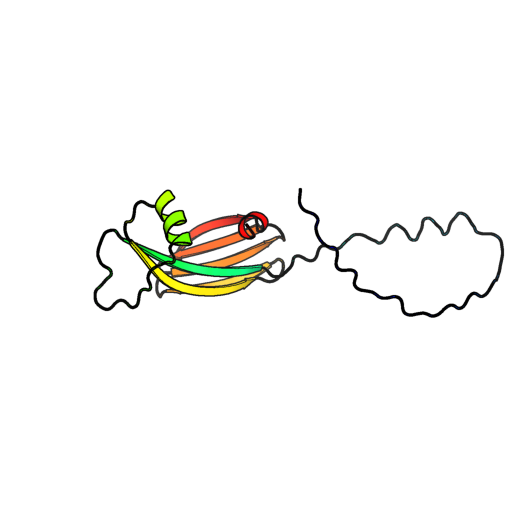 1 79 ? -10.929 -13.454 5.834 1.00 91.19 79 ARG A O 1
ATOM 604 N N . VAL A 1 80 ? -10.231 -11.320 5.699 1.00 92.31 80 VAL A N 1
ATOM 605 C CA . VAL A 1 80 ? -8.844 -11.553 6.132 1.00 92.31 80 VAL A CA 1
ATOM 606 C C . VAL A 1 80 ? -8.646 -11.100 7.577 1.00 92.31 80 VAL A C 1
ATOM 608 O O . VAL A 1 80 ? -8.020 -11.795 8.374 1.00 92.31 80 VAL A O 1
ATOM 611 N N . PHE A 1 81 ? -9.211 -9.948 7.930 1.00 90.06 81 PHE A N 1
ATOM 612 C CA . PHE A 1 81 ? -9.112 -9.320 9.239 1.00 90.06 81 PHE A CA 1
ATOM 613 C C . PHE A 1 81 ? -10.486 -9.306 9.920 1.00 90.06 81 PHE A C 1
ATOM 615 O O . PHE A 1 81 ? -11.505 -9.046 9.287 1.00 90.06 81 PHE A O 1
ATOM 622 N N . LYS A 1 82 ? -10.528 -9.571 11.229 1.00 90.19 82 LYS A N 1
ATOM 623 C CA . LYS A 1 82 ? -11.783 -9.764 11.983 1.00 90.19 82 LYS A CA 1
ATOM 624 C C . LYS A 1 82 ? -12.369 -8.481 12.595 1.00 90.19 82 LYS A C 1
ATOM 626 O O . LYS A 1 82 ? -13.239 -8.576 13.452 1.00 90.19 82 LYS A O 1
ATOM 631 N N . TRP A 1 83 ? -11.911 -7.302 12.172 1.00 93.31 83 TRP A N 1
ATOM 632 C CA . TRP A 1 83 ? -12.378 -6.027 12.728 1.00 93.31 83 TRP A CA 1
ATOM 633 C C . TRP A 1 83 ? -13.813 -5.692 12.299 1.00 93.31 83 TRP A C 1
ATOM 635 O O . TRP A 1 83 ? -14.190 -5.931 11.149 1.00 93.31 83 TRP A O 1
ATOM 645 N N . LYS A 1 84 ? -14.604 -5.086 13.193 1.00 87.88 84 LYS A N 1
ATOM 646 C CA . LYS A 1 84 ? -15.990 -4.655 12.902 1.00 87.88 84 LYS A CA 1
ATOM 647 C C . LYS A 1 84 ? -16.060 -3.421 11.999 1.00 87.88 84 LYS A C 1
ATOM 649 O O . LYS A 1 84 ? -16.898 -3.346 11.091 1.00 87.88 84 LYS A O 1
ATOM 654 N N . ASN A 1 85 ? -15.186 -2.449 12.247 1.00 90.00 85 ASN A N 1
ATOM 655 C CA . ASN A 1 85 ? -15.185 -1.152 11.584 1.00 90.00 85 ASN A CA 1
ATOM 656 C C . ASN A 1 85 ? -13.878 -0.933 10.826 1.00 90.00 85 ASN A C 1
ATOM 658 O O . ASN A 1 85 ? -12.806 -1.297 11.304 1.00 90.00 85 ASN A O 1
ATOM 662 N N . TYR A 1 86 ? -13.983 -0.303 9.658 1.00 92.88 86 TYR A N 1
ATOM 663 C CA . TYR A 1 86 ? -12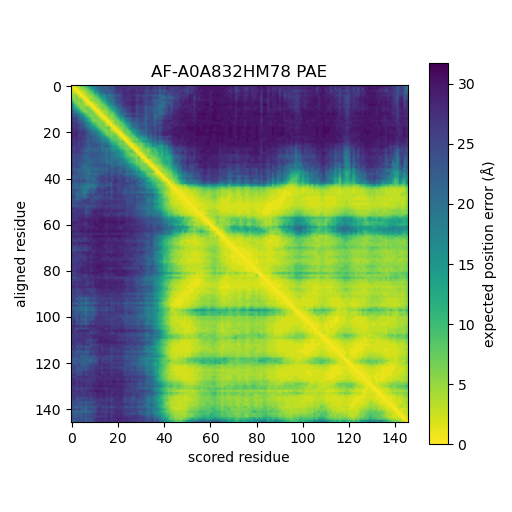.848 0.076 8.825 1.00 92.88 86 TYR A CA 1
ATOM 664 C C . TYR A 1 86 ? -13.026 1.515 8.374 1.00 92.88 86 TYR A C 1
ATOM 666 O O . TYR A 1 86 ? -14.095 1.882 7.877 1.00 92.88 86 TYR A O 1
ATOM 674 N N . TYR A 1 87 ? -11.968 2.300 8.520 1.00 92.31 87 TYR A N 1
ATOM 675 C CA . TYR A 1 87 ? -11.967 3.705 8.162 1.00 92.31 87 TYR A CA 1
ATOM 676 C C . TYR A 1 87 ? -10.774 4.038 7.272 1.00 92.31 87 TYR A C 1
ATOM 678 O O . TYR A 1 87 ? -9.648 3.618 7.541 1.00 92.31 87 TYR A O 1
ATOM 686 N N . LEU A 1 88 ? -11.025 4.810 6.222 1.00 92.38 88 LEU A N 1
ATOM 687 C CA . LEU A 1 88 ? -10.008 5.410 5.380 1.00 92.38 88 LEU A CA 1
ATOM 688 C C . LEU A 1 88 ? -9.410 6.624 6.103 1.00 92.38 88 LEU A C 1
ATOM 690 O O . LEU A 1 88 ? -10.113 7.579 6.444 1.00 92.38 88 LEU A O 1
ATOM 694 N N . ILE A 1 89 ? -8.102 6.567 6.347 1.00 92.00 89 ILE A N 1
ATOM 695 C CA . ILE A 1 89 ? -7.333 7.648 6.974 1.00 92.00 89 ILE A CA 1
ATOM 696 C C . ILE A 1 89 ? -6.740 8.566 5.910 1.00 92.00 89 ILE A C 1
ATOM 698 O O . ILE A 1 89 ? -6.795 9.786 6.044 1.00 92.00 89 ILE A O 1
ATOM 702 N N . HIS A 1 90 ? -6.131 7.977 4.883 1.00 91.88 90 HIS A N 1
ATOM 703 C CA . HIS A 1 90 ? -5.441 8.714 3.834 1.00 91.88 90 HIS A CA 1
ATOM 704 C C . HIS A 1 90 ? -5.488 7.936 2.527 1.00 91.88 90 HIS A C 1
ATOM 706 O O . HIS A 1 90 ? -5.414 6.708 2.526 1.00 91.88 90 HIS A O 1
ATOM 712 N N . GLU A 1 91 ? -5.553 8.659 1.420 1.00 92.69 91 GLU A N 1
ATOM 713 C CA . GLU A 1 91 ? -5.539 8.103 0.079 1.00 92.69 91 GLU A CA 1
ATOM 714 C C . GLU A 1 91 ? -4.633 8.943 -0.818 1.00 92.69 91 GLU A C 1
ATOM 716 O O . GLU A 1 91 ? -4.658 10.171 -0.758 1.00 92.69 91 GLU A O 1
ATOM 721 N N . GLN A 1 92 ? -3.846 8.285 -1.666 1.00 93.38 92 GLN A N 1
ATOM 722 C CA . GLN A 1 92 ? -3.012 8.954 -2.654 1.00 93.38 92 GLN A CA 1
ATOM 723 C C . GLN A 1 92 ? -2.923 8.137 -3.938 1.00 93.38 92 GLN A C 1
ATOM 725 O O . GLN A 1 92 ? -2.747 6.921 -3.903 1.00 93.38 92 GLN A O 1
ATOM 730 N N . LYS A 1 93 ? -3.013 8.816 -5.081 1.00 93.75 93 LYS A N 1
ATOM 731 C CA . LYS A 1 93 ? -2.752 8.217 -6.391 1.00 93.75 93 LYS A CA 1
ATOM 732 C C . LYS A 1 93 ? -1.290 8.432 -6.759 1.00 93.75 93 LYS A C 1
ATOM 734 O O . LYS A 1 93 ? -0.750 9.514 -6.542 1.00 93.75 93 LYS A O 1
ATOM 739 N N . VAL A 1 94 ? -0.661 7.406 -7.311 1.00 94.06 94 VAL A N 1
ATOM 740 C CA . VAL A 1 94 ? 0.741 7.410 -7.724 1.00 94.06 94 VAL A CA 1
ATOM 741 C C . VAL A 1 94 ? 0.859 6.756 -9.088 1.00 94.06 94 VAL A C 1
ATOM 743 O O . VAL A 1 94 ? 0.121 5.827 -9.409 1.00 94.06 94 VAL A O 1
ATOM 746 N N . VAL A 1 95 ? 1.795 7.250 -9.887 1.00 93.00 95 VAL A N 1
ATOM 747 C CA . VAL A 1 95 ? 2.179 6.627 -11.148 1.00 93.00 95 VAL A CA 1
ATOM 748 C C . VAL A 1 95 ? 3.625 6.188 -11.010 1.00 93.00 95 VAL A C 1
ATOM 750 O O . VAL A 1 95 ? 4.476 6.996 -10.631 1.00 93.00 95 VAL A O 1
ATOM 753 N N . ILE A 1 96 ? 3.873 4.907 -11.263 1.00 91.50 96 ILE A N 1
ATOM 754 C CA . ILE A 1 96 ? 5.221 4.348 -11.340 1.00 91.50 96 ILE A CA 1
ATOM 755 C C . ILE A 1 96 ? 5.517 4.090 -12.802 1.00 91.50 96 ILE A C 1
ATOM 757 O O . ILE A 1 96 ? 4.868 3.250 -13.437 1.00 91.50 96 ILE A O 1
ATOM 761 N N . ALA A 1 97 ? 6.493 4.834 -13.307 1.00 87.25 97 ALA A N 1
ATOM 762 C CA . ALA A 1 97 ? 6.943 4.739 -14.683 1.00 87.25 97 ALA A CA 1
ATOM 763 C C . ALA A 1 97 ? 7.682 3.407 -14.919 1.00 87.25 97 ALA A C 1
ATOM 765 O O . ALA A 1 97 ? 7.563 2.458 -14.134 1.00 87.25 97 ALA A O 1
ATOM 766 N N . GLY A 1 98 ? 8.414 3.321 -16.030 1.00 84.12 98 GLY A N 1
ATOM 767 C CA . GLY A 1 98 ? 9.161 2.133 -16.443 1.00 84.12 98 GLY A CA 1
ATOM 768 C C . GLY A 1 98 ? 10.128 1.563 -15.394 1.00 84.12 98 GLY A C 1
ATOM 769 O O . GLY A 1 98 ? 10.242 2.025 -14.256 1.00 84.12 98 GLY A O 1
ATOM 770 N N . GLN A 1 99 ? 10.821 0.494 -15.779 1.00 88.31 99 GLN A N 1
ATOM 771 C CA . GLN A 1 99 ? 11.719 -0.244 -14.895 1.00 88.31 99 GLN A CA 1
ATOM 772 C C . GLN A 1 99 ? 12.704 0.668 -14.139 1.00 88.31 99 GLN A C 1
ATOM 774 O O . GLN A 1 99 ? 13.325 1.560 -14.714 1.00 88.31 99 GLN A O 1
ATOM 779 N N . GLY A 1 100 ? 12.870 0.409 -12.842 1.00 86.94 100 GLY A N 1
ATOM 780 C CA . GLY A 1 100 ? 13.770 1.151 -11.964 1.00 86.94 100 GLY A CA 1
ATOM 781 C C . GLY A 1 100 ? 13.151 2.385 -11.309 1.00 86.94 100 GLY A C 1
ATOM 782 O O . GLY A 1 100 ? 13.767 2.906 -10.379 1.00 86.94 100 GLY A O 1
ATOM 783 N N . ASP A 1 101 ? 11.955 2.828 -11.725 1.00 91.94 101 ASP A N 1
ATOM 784 C CA . ASP A 1 101 ? 11.284 3.952 -11.065 1.00 91.94 101 ASP A CA 1
ATOM 785 C C . ASP A 1 101 ? 10.946 3.610 -9.609 1.00 91.94 101 ASP A C 1
ATOM 787 O O . ASP A 1 101 ? 10.490 2.508 -9.274 1.00 91.94 101 ASP A O 1
ATOM 791 N N . GLU A 1 102 ? 11.190 4.586 -8.742 1.00 94.19 102 GLU A N 1
ATOM 792 C CA . GLU A 1 102 ? 11.044 4.468 -7.301 1.00 94.19 102 GLU A CA 1
ATOM 793 C C . GLU A 1 102 ? 10.307 5.689 -6.759 1.00 94.19 102 GLU A C 1
ATOM 795 O O . GLU A 1 102 ? 10.658 6.841 -7.030 1.00 94.19 102 GLU A O 1
ATOM 800 N N . LYS A 1 103 ? 9.253 5.434 -5.988 1.00 95.00 103 LYS A N 1
ATOM 801 C CA . LYS A 1 103 ? 8.397 6.463 -5.406 1.00 95.00 103 LYS A CA 1
ATOM 802 C C . LYS A 1 103 ? 8.204 6.186 -3.928 1.00 95.00 103 LYS A C 1
ATOM 804 O O . LYS A 1 103 ? 7.680 5.142 -3.545 1.00 95.00 103 LYS A O 1
ATOM 809 N N . ARG A 1 104 ? 8.583 7.152 -3.093 1.00 94.06 104 ARG A N 1
ATOM 810 C CA . ARG A 1 104 ? 8.333 7.119 -1.652 1.00 94.06 104 ARG A CA 1
ATOM 811 C C . ARG A 1 104 ? 7.148 8.009 -1.309 1.00 94.06 104 ARG A C 1
ATOM 813 O O . ARG A 1 104 ? 7.144 9.195 -1.628 1.00 94.06 104 ARG A O 1
ATOM 820 N N . LEU A 1 105 ? 6.144 7.428 -0.665 1.00 94.19 105 LEU A N 1
ATOM 821 C CA . LEU A 1 105 ? 4.887 8.073 -0.315 1.00 94.19 105 LEU A CA 1
ATOM 822 C C . LEU A 1 105 ? 4.733 8.104 1.201 1.00 94.19 105 LEU A C 1
ATOM 824 O O . LEU A 1 105 ? 4.839 7.082 1.883 1.00 94.19 105 LEU A O 1
ATOM 828 N N . LYS A 1 106 ? 4.446 9.288 1.732 1.00 94.00 106 LYS A N 1
ATOM 829 C CA . LYS A 1 106 ? 4.162 9.483 3.150 1.00 94.00 106 LYS A CA 1
ATOM 830 C C . LYS A 1 106 ? 2.656 9.436 3.371 1.00 94.00 106 LYS A C 1
ATOM 832 O O . LYS A 1 106 ? 1.945 10.337 2.942 1.00 94.00 106 LYS A O 1
ATOM 837 N N . LEU A 1 107 ? 2.179 8.383 4.034 1.00 91.00 107 LEU A N 1
ATOM 838 C CA . LEU A 1 107 ? 0.750 8.179 4.304 1.00 91.00 107 LEU A CA 1
ATOM 839 C C . LEU A 1 107 ? 0.328 8.770 5.650 1.00 91.00 107 LEU A C 1
ATOM 841 O O . LEU A 1 107 ? -0.806 9.209 5.815 1.00 91.00 107 LEU A O 1
ATOM 845 N N . SER A 1 108 ? 1.233 8.776 6.628 1.00 90.56 108 SER A N 1
ATOM 846 C CA . SER A 1 108 ? 1.041 9.456 7.908 1.00 90.56 108 SER A CA 1
ATOM 847 C C . SER A 1 108 ? 2.385 9.888 8.495 1.00 90.56 108 SER A C 1
ATOM 849 O O . SER A 1 108 ? 3.445 9.614 7.936 1.00 90.56 108 SER A O 1
ATOM 851 N N . SER A 1 109 ? 2.374 10.555 9.650 1.00 87.94 109 SER A N 1
ATOM 852 C CA . SER A 1 109 ? 3.608 10.900 10.372 1.00 87.94 109 SER A CA 1
ATOM 853 C C . SER A 1 109 ? 4.441 9.677 10.767 1.00 87.94 109 SER A C 1
ATOM 855 O O . SER A 1 109 ? 5.652 9.798 10.925 1.00 87.94 109 SER A O 1
ATOM 857 N N . LYS A 1 110 ? 3.799 8.511 10.908 1.00 88.38 110 LYS A N 1
ATOM 858 C CA . LYS A 1 110 ? 4.418 7.259 11.354 1.00 88.38 110 LYS A CA 1
ATOM 859 C C . LYS A 1 110 ? 4.468 6.172 10.281 1.00 88.38 110 LYS A C 1
ATOM 861 O O . LYS A 1 110 ? 5.013 5.110 10.558 1.00 88.38 110 LYS A O 1
ATOM 866 N N . CYS A 1 111 ? 3.883 6.388 9.105 1.00 91.69 111 CYS A N 1
ATOM 867 C CA . CYS A 1 111 ? 3.772 5.370 8.064 1.00 91.69 111 CYS A CA 1
ATOM 868 C C . CYS A 1 111 ? 4.192 5.941 6.712 1.00 91.69 111 CYS A C 1
ATOM 870 O O . CYS A 1 111 ? 3.583 6.885 6.198 1.00 91.69 111 CYS A O 1
ATOM 872 N N . GLU A 1 112 ? 5.219 5.333 6.136 1.00 94.44 112 GLU A N 1
ATOM 873 C CA . GLU A 1 112 ? 5.720 5.637 4.803 1.00 94.44 112 GLU A CA 1
ATOM 874 C C . GLU A 1 112 ? 5.812 4.344 4.001 1.00 94.44 112 GLU A C 1
ATOM 876 O O . GLU A 1 112 ? 6.072 3.272 4.550 1.00 94.44 112 GLU A O 1
ATOM 881 N N . ILE A 1 113 ? 5.605 4.439 2.695 1.00 95.25 113 ILE A N 1
ATOM 882 C CA . ILE A 1 113 ? 5.816 3.322 1.784 1.00 95.25 113 ILE A CA 1
ATOM 883 C C . ILE A 1 113 ? 6.756 3.736 0.667 1.00 95.25 113 ILE A C 1
ATOM 885 O O . ILE A 1 113 ? 6.747 4.880 0.227 1.00 95.25 113 ILE A O 1
ATOM 889 N N . GLU A 1 114 ? 7.554 2.798 0.194 1.00 95.44 114 GLU A N 1
ATOM 890 C CA . GLU A 1 114 ? 8.395 2.955 -0.983 1.00 95.44 114 GLU A CA 1
ATOM 891 C C . GLU A 1 114 ? 7.981 1.891 -1.987 1.00 95.44 114 GLU A C 1
ATOM 893 O O . GLU A 1 114 ? 7.865 0.708 -1.659 1.00 95.44 114 GLU A O 1
ATOM 898 N N . LEU A 1 115 ? 7.692 2.341 -3.196 1.00 94.88 115 LEU A N 1
ATOM 899 C CA . LEU A 1 115 ? 7.256 1.517 -4.301 1.00 94.88 115 LEU A CA 1
ATOM 900 C C . LEU A 1 115 ? 8.345 1.576 -5.360 1.00 94.88 115 LEU A C 1
ATOM 902 O O . LEU A 1 115 ? 8.669 2.659 -5.842 1.00 94.88 115 LEU A O 1
ATOM 906 N N . LYS A 1 116 ? 8.903 0.423 -5.710 1.00 94.56 116 LYS A N 1
ATOM 907 C CA . LYS A 1 116 ? 9.998 0.307 -6.665 1.00 94.56 116 LYS A CA 1
ATOM 908 C C . LYS A 1 116 ? 9.651 -0.724 -7.722 1.00 94.56 116 LYS A C 1
ATOM 910 O O . LYS A 1 116 ? 9.406 -1.885 -7.395 1.00 94.56 116 LYS A O 1
ATOM 915 N N . ARG A 1 117 ? 9.668 -0.333 -8.993 1.00 92.31 117 ARG A N 1
ATOM 916 C CA . ARG A 1 117 ? 9.525 -1.289 -10.093 1.00 92.31 117 ARG A CA 1
ATOM 917 C C . ARG A 1 117 ? 10.879 -1.940 -10.367 1.00 92.31 117 ARG A C 1
ATOM 919 O O . ARG A 1 117 ? 11.800 -1.272 -10.827 1.00 92.31 117 ARG A O 1
ATOM 926 N N . LEU A 1 118 ? 11.016 -3.228 -10.059 1.00 91.56 118 LEU A N 1
ATOM 927 C CA . LEU A 1 118 ? 12.278 -3.954 -10.265 1.00 91.56 118 LEU A CA 1
ATOM 928 C C . LEU A 1 118 ? 12.467 -4.351 -11.730 1.00 91.56 118 LEU A C 1
ATOM 930 O O . LEU A 1 118 ? 13.566 -4.239 -12.269 1.00 91.56 118 LEU A O 1
ATOM 934 N N . ASP A 1 119 ? 11.382 -4.791 -12.356 1.00 87.38 119 ASP A N 1
ATOM 935 C CA . ASP A 1 119 ? 11.290 -5.201 -13.752 1.00 87.38 119 ASP A CA 1
ATOM 936 C C . ASP A 1 119 ? 9.862 -4.941 -14.262 1.00 87.38 119 ASP A C 1
ATOM 938 O O . ASP A 1 119 ? 8.993 -4.481 -13.515 1.00 87.38 119 ASP A O 1
ATOM 942 N N . ASP A 1 120 ? 9.606 -5.231 -15.532 1.00 83.38 120 ASP A N 1
ATOM 943 C CA . ASP A 1 120 ? 8.307 -4.990 -16.172 1.00 83.38 120 ASP A CA 1
ATOM 944 C C . ASP A 1 120 ? 7.147 -5.760 -15.523 1.00 83.38 12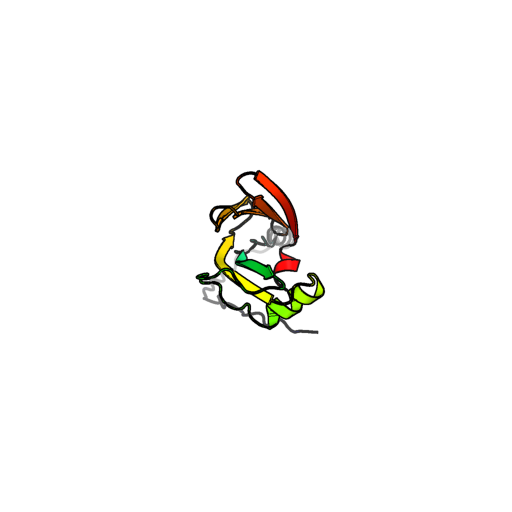0 ASP A C 1
ATOM 946 O O . ASP A 1 120 ? 5.984 -5.372 -15.644 1.00 83.38 120 ASP A O 1
ATOM 950 N N . SER A 1 121 ? 7.459 -6.832 -14.797 1.00 86.19 121 SER A N 1
ATOM 951 C CA . SER A 1 121 ? 6.507 -7.759 -14.196 1.00 86.19 121 SER A CA 1
ATOM 952 C C . SER A 1 121 ? 6.460 -7.714 -12.670 1.00 86.19 121 SER A C 1
ATOM 954 O O . SER A 1 121 ? 5.523 -8.272 -12.106 1.00 86.19 121 SER A O 1
ATOM 956 N N . THR A 1 122 ? 7.401 -7.046 -11.997 1.00 91.62 122 THR A N 1
ATOM 957 C CA . THR A 1 122 ? 7.583 -7.119 -10.540 1.00 91.62 122 THR A CA 1
ATOM 958 C C . THR A 1 122 ? 7.653 -5.739 -9.895 1.00 91.62 122 THR A C 1
ATOM 960 O O . THR A 1 122 ? 8.531 -4.922 -10.185 1.00 91.62 122 THR A O 1
ATOM 963 N N . LEU A 1 123 ? 6.772 -5.525 -8.918 1.0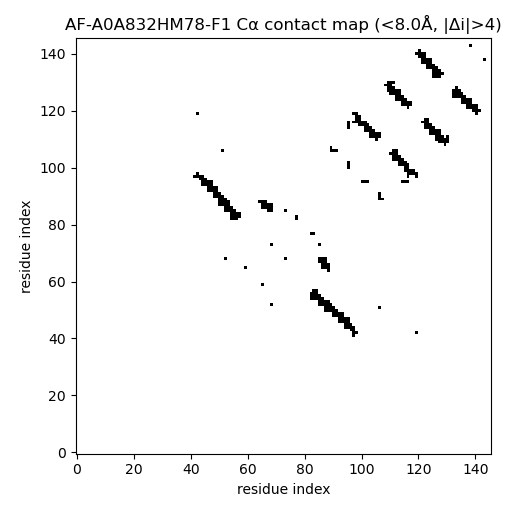0 93.62 123 LEU A N 1
ATOM 964 C CA . LEU A 1 123 ? 6.765 -4.370 -8.032 1.00 93.62 123 LEU A CA 1
ATOM 965 C C . LEU A 1 123 ? 7.236 -4.774 -6.630 1.00 93.62 123 LEU A C 1
ATOM 967 O O . LEU A 1 123 ? 6.672 -5.672 -5.999 1.00 93.62 123 LEU A O 1
ATOM 971 N N . GLU A 1 124 ? 8.253 -4.088 -6.122 1.00 95.75 124 GLU A N 1
ATOM 972 C CA . GLU A 1 124 ? 8.694 -4.177 -4.735 1.00 95.75 124 GLU A CA 1
ATOM 973 C C . GLU A 1 124 ? 8.062 -3.053 -3.909 1.00 95.75 124 GLU A C 1
ATOM 975 O O . GLU A 1 124 ? 8.089 -1.882 -4.280 1.00 95.75 124 GLU A O 1
ATOM 980 N N . ILE A 1 125 ? 7.477 -3.427 -2.776 1.00 95.19 125 ILE A N 1
ATOM 981 C CA . ILE A 1 125 ? 6.769 -2.544 -1.856 1.00 95.19 125 ILE A CA 1
ATOM 982 C C . ILE A 1 125 ? 7.450 -2.662 -0.499 1.00 95.19 125 ILE A C 1
ATOM 984 O O . ILE A 1 125 ? 7.397 -3.719 0.137 1.00 95.19 125 ILE A O 1
ATOM 988 N N . LYS A 1 126 ? 8.067 -1.583 -0.029 1.00 95.81 126 LYS A N 1
ATOM 989 C CA . LYS A 1 126 ? 8.656 -1.494 1.308 1.00 95.81 126 LYS A CA 1
ATOM 990 C C . LYS A 1 126 ? 7.777 -0.631 2.199 1.00 95.81 126 LYS A C 1
ATOM 992 O O . LYS A 1 126 ? 7.440 0.494 1.848 1.00 95.81 126 LYS A O 1
ATOM 997 N N . LEU A 1 127 ? 7.415 -1.157 3.361 1.00 95.19 127 LEU A N 1
ATOM 998 C CA . LEU A 1 127 ? 6.629 -0.473 4.379 1.00 95.19 127 LEU A CA 1
ATOM 999 C C . LEU A 1 127 ? 7.546 -0.023 5.511 1.00 95.19 127 LEU A C 1
ATOM 1001 O O . LEU A 1 127 ? 8.205 -0.854 6.141 1.00 95.19 127 LEU A O 1
ATOM 1005 N N . PHE A 1 128 ? 7.528 1.269 5.811 1.00 94.00 128 PHE A N 1
ATOM 1006 C CA . PHE A 1 128 ? 8.261 1.879 6.908 1.00 94.00 128 PHE A CA 1
ATOM 1007 C C . PHE A 1 128 ? 7.292 2.342 7.998 1.00 94.00 128 PHE A C 1
ATOM 1009 O O . PHE A 1 128 ? 6.439 3.200 7.771 1.00 94.00 128 PHE A O 1
ATOM 1016 N N . GLY A 1 129 ? 7.447 1.780 9.194 1.00 91.69 129 GLY A N 1
ATOM 1017 C CA . GLY A 1 129 ? 6.743 2.181 10.408 1.00 91.69 129 GLY A CA 1
ATOM 1018 C C . GLY A 1 129 ? 7.702 2.908 11.341 1.00 91.69 129 GLY A C 1
ATOM 1019 O O . GLY A 1 129 ? 8.774 2.389 11.641 1.00 91.69 129 GLY A O 1
ATOM 1020 N N . GLU A 1 130 ? 7.353 4.120 11.770 1.00 91.12 130 GLU A N 1
ATOM 1021 C CA . GLU A 1 130 ? 8.168 4.943 12.682 1.00 91.12 130 GLU A CA 1
ATOM 1022 C C . GLU A 1 130 ? 9.630 5.101 12.206 1.00 91.12 130 GLU A C 1
ATOM 1024 O O . GLU A 1 130 ? 10.579 5.064 12.986 1.00 91.12 130 GLU A O 1
ATOM 1029 N N . GLY A 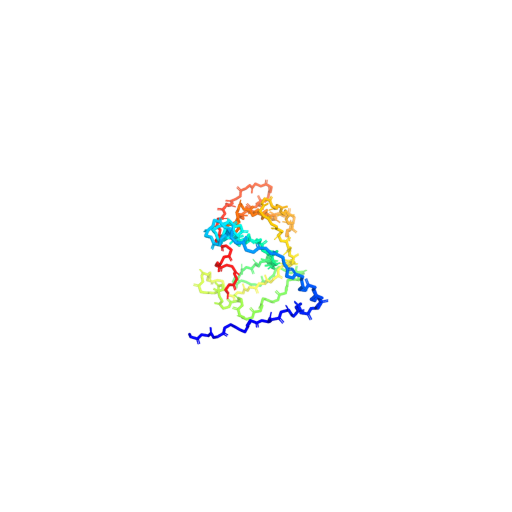1 131 ? 9.816 5.236 10.887 1.00 89.44 131 GLY A N 1
ATOM 1030 C CA . GLY A 1 131 ? 11.130 5.372 10.248 1.00 89.44 131 GLY A CA 1
ATOM 1031 C C . GLY A 1 131 ? 11.911 4.063 10.074 1.00 89.44 131 GLY A C 1
ATOM 1032 O O . GLY A 1 131 ? 13.013 4.089 9.531 1.00 89.44 131 GLY A O 1
ATOM 1033 N N . ARG A 1 132 ? 11.362 2.912 10.485 1.00 91.62 132 ARG A N 1
ATOM 1034 C CA . ARG A 1 132 ? 12.006 1.595 10.370 1.00 91.62 132 ARG A CA 1
ATOM 1035 C C . ARG A 1 132 ? 11.325 0.731 9.319 1.00 91.62 132 ARG A C 1
ATOM 1037 O O . ARG A 1 132 ? 10.098 0.631 9.286 1.00 91.62 132 ARG A O 1
ATOM 1044 N N . LEU A 1 133 ? 12.121 0.055 8.490 1.00 93.69 133 LEU A N 1
ATOM 1045 C CA . LEU A 1 133 ? 11.604 -0.924 7.536 1.00 93.69 133 LEU A CA 1
ATOM 1046 C C . LEU A 1 133 ? 10.930 -2.065 8.305 1.00 93.69 133 LEU A C 1
ATOM 1048 O O . LEU A 1 133 ? 11.578 -2.792 9.050 1.00 93.69 133 LEU A O 1
ATOM 1052 N N . THR A 1 134 ? 9.619 -2.194 8.136 1.00 93.94 134 THR A N 1
ATOM 1053 C CA . THR A 1 134 ? 8.800 -3.199 8.823 1.00 93.94 134 THR A CA 1
ATOM 1054 C C . THR A 1 134 ? 8.567 -4.412 7.937 1.00 93.94 134 THR A C 1
ATOM 1056 O O . THR A 1 134 ? 8.585 -5.545 8.410 1.00 93.94 134 THR A O 1
ATOM 1059 N N . LYS A 1 135 ? 8.326 -4.193 6.640 1.00 93.94 135 LYS A N 1
ATOM 1060 C CA . LYS A 1 135 ? 8.029 -5.279 5.707 1.00 93.94 135 LYS A CA 1
ATOM 1061 C C . LYS A 1 135 ? 8.442 -4.915 4.292 1.00 93.94 135 LYS A C 1
ATOM 1063 O O . LYS A 1 135 ? 8.207 -3.792 3.859 1.00 93.94 135 LYS A O 1
ATOM 1068 N N . THR A 1 136 ? 8.960 -5.897 3.567 1.00 95.81 136 THR A N 1
ATOM 1069 C CA . THR A 1 136 ? 9.134 -5.833 2.115 1.00 95.81 136 THR A CA 1
ATOM 1070 C C . THR A 1 136 ? 8.240 -6.887 1.481 1.00 95.81 136 THR A C 1
ATOM 1072 O O . THR A 1 136 ? 8.223 -8.037 1.921 1.00 95.81 136 THR A O 1
ATOM 1075 N N . VAL A 1 137 ? 7.474 -6.502 0.467 1.00 95.12 137 VAL A N 1
ATOM 1076 C CA . VAL A 1 137 ? 6.588 -7.389 -0.287 1.00 95.12 137 VAL A CA 1
ATOM 1077 C C . VAL A 1 137 ? 6.908 -7.237 -1.763 1.00 95.12 137 VAL A C 1
ATOM 1079 O O . VAL A 1 137 ? 7.010 -6.122 -2.258 1.00 95.12 137 VAL A O 1
ATOM 1082 N N . ARG A 1 138 ? 7.035 -8.356 -2.473 1.00 94.75 138 ARG A N 1
ATOM 1083 C CA . ARG A 1 138 ? 7.124 -8.367 -3.934 1.00 94.75 138 ARG A CA 1
ATOM 1084 C C . ARG A 1 138 ? 5.814 -8.874 -4.503 1.00 94.75 138 ARG A C 1
ATOM 1086 O O . ARG A 1 138 ? 5.303 -9.895 -4.049 1.00 94.75 138 ARG A O 1
ATOM 1093 N N . GLN A 1 139 ? 5.264 -8.132 -5.450 1.00 92.88 139 GLN A N 1
ATOM 1094 C CA . GLN A 1 139 ? 4.029 -8.468 -6.144 1.00 92.88 139 GLN A CA 1
ATOM 1095 C C . GLN A 1 139 ? 4.280 -8.459 -7.643 1.00 92.88 139 GLN A C 1
ATOM 1097 O O . GLN A 1 139 ? 5.061 -7.647 -8.137 1.00 92.88 139 GLN A O 1
ATOM 1102 N N . SER A 1 140 ? 3.605 -9.352 -8.363 1.00 91.56 140 SER A N 1
ATOM 1103 C CA . SER A 1 140 ? 3.604 -9.265 -9.819 1.00 91.56 140 SER A CA 1
ATOM 1104 C C . SER A 1 140 ? 2.663 -8.147 -10.264 1.00 91.56 140 SER A C 1
ATOM 1106 O O . SER A 1 140 ? 1.551 -8.029 -9.751 1.00 91.56 140 SER A O 1
ATOM 1108 N N . VAL A 1 141 ? 3.085 -7.338 -11.232 1.00 87.56 141 VAL A N 1
ATOM 1109 C CA . VAL A 1 141 ? 2.286 -6.246 -11.808 1.00 87.56 141 VAL A CA 1
ATOM 1110 C C . VAL A 1 141 ? 0.983 -6.800 -12.398 1.00 87.56 141 VAL A C 1
ATOM 1112 O O . VAL A 1 141 ? -0.086 -6.258 -12.145 1.00 87.56 141 VAL A O 1
ATOM 1115 N N . GLN A 1 142 ? 1.039 -7.971 -13.040 1.00 85.06 142 GLN A N 1
ATOM 1116 C CA . GLN A 1 142 ? -0.137 -8.668 -13.582 1.00 85.06 142 GLN A CA 1
ATOM 1117 C C . GLN A 1 142 ? -1.177 -9.056 -12.516 1.00 85.06 142 GLN A C 1
ATOM 1119 O O . GLN A 1 142 ? -2.358 -9.209 -12.826 1.00 85.06 142 GLN A O 1
ATOM 1124 N N . ALA A 1 143 ? -0.765 -9.271 -11.262 1.00 83.69 143 ALA A N 1
ATOM 1125 C CA . ALA A 1 143 ? -1.701 -9.555 -10.176 1.00 83.69 143 ALA A CA 1
ATOM 1126 C C . ALA A 1 143 ? -2.375 -8.287 -9.634 1.00 83.69 143 ALA A C 1
ATOM 1128 O O . ALA A 1 143 ? -3.430 -8.398 -9.013 1.00 83.69 143 ALA A O 1
ATOM 1129 N N . LEU A 1 144 ? -1.779 -7.113 -9.862 1.00 78.50 144 LEU A N 1
ATOM 1130 C CA . LEU A 1 144 ? -2.280 -5.823 -9.387 1.00 78.50 144 LEU A CA 1
ATOM 1131 C C . LEU A 1 144 ? -3.278 -5.174 -10.358 1.00 78.50 144 LEU A C 1
ATOM 1133 O O . LEU A 1 144 ? -4.061 -4.335 -9.930 1.00 78.50 144 LEU A O 1
ATOM 1137 N N . GLU A 1 145 ? -3.289 -5.580 -11.629 1.00 73.00 145 GLU A N 1
ATOM 1138 C CA . GLU A 1 145 ? -4.246 -5.106 -12.645 1.00 73.00 145 GLU A CA 1
ATOM 1139 C C . GLU A 1 145 ? -5.618 -5.820 -12.605 1.00 73.00 145 GLU A C 1
ATOM 1141 O O . GLU A 1 145 ? -6.473 -5.554 -13.449 1.00 73.00 145 GLU A O 1
ATOM 1146 N N . LYS A 1 146 ? -5.838 -6.739 -11.654 1.00 58.72 146 LYS A N 1
ATOM 1147 C CA . LYS A 1 146 ? -7.072 -7.539 -11.521 1.00 58.72 146 LYS A CA 1
ATOM 1148 C C . LYS A 1 146 ? -8.109 -6.911 -10.593 1.00 58.72 146 LYS A C 1
ATOM 1150 O O . LYS A 1 146 ? -9.312 -7.031 -10.916 1.00 58.72 146 LYS A O 1
#

Secondary structure (DSSP, 8-state):
--------------------------SSSSSTTTTS------PPPEEEEEEEEEEESSPPPTT--PEEPPHHHHHHHHTT---SEEEEEEEEEEEE-STT-EEEEE-SSSEEEEEEEEETTEEEEEEEETTEEEEEEEEEHHHH--

Foldseek 3Di:
DDDDDDPDDDDDDDDDDDDDDDDDDPPPPVPVPPPPPDPPPFQAKDKDKDWDKDFAQDDDPPPQPWAFDDPVVVVVVCVVDVGPGMTTRFMDIDIAGAAQGKDKADGDPFWIKIWHRNHSFKIWIFIGGNNHTDDIDIDTSVVVVD

Mean predicted aligned error: 14.26 Å

Sequence (146 aa):
MITASTQFCSVLGLRKRVSRFFRASALATLITVCLFALPVCIAGDLHMQVQLVWGTDGAPPAGSKYQPLEAQFKNKLARVFKWKNYYLIHEQKVVIAGQGDEKRLKLSSKCEIELKRLDDSTLEIKLFGEGRLTKTVRQSVQALEK

Radius of gyration: 26.16 Å; Cα contacts (8 Å, |Δi|>4): 190; chains: 1; bounding box: 38×30×84 Å